Protein AF-A0A2J8VHF9-F1 (afdb_monomer)

Structure (mmCIF, N/CA/C/O backbone):
data_AF-A0A2J8VHF9-F1
#
_entry.id   AF-A0A2J8VHF9-F1
#
loop_
_atom_site.group_PDB
_atom_site.id
_atom_site.type_symbol
_atom_site.label_atom_id
_atom_site.label_alt_id
_atom_site.label_comp_id
_atom_site.label_asym_id
_atom_site.label_entity_id
_atom_site.label_seq_id
_atom_site.pdbx_PDB_ins_code
_atom_site.Cartn_x
_atom_site.Cartn_y
_atom_site.Cartn_z
_atom_site.occupancy
_atom_site.B_iso_or_equiv
_atom_site.auth_seq_id
_atom_site.auth_comp_id
_atom_site.auth_asym_id
_atom_site.auth_atom_id
_atom_site.pdbx_PDB_model_num
ATOM 1 N N . MET A 1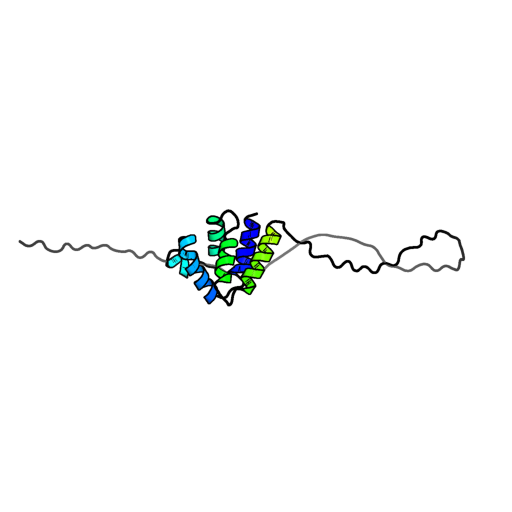 1 ? -6.923 10.411 11.959 1.00 62.66 1 MET A N 1
ATOM 2 C CA . MET A 1 1 ? -6.889 8.929 11.848 1.00 62.66 1 MET A CA 1
ATOM 3 C C . MET A 1 1 ? -5.820 8.461 10.867 1.00 62.66 1 MET A C 1
ATOM 5 O O . MET A 1 1 ? -5.215 7.430 11.124 1.00 62.66 1 MET A O 1
ATOM 9 N N . GLU A 1 2 ? -5.550 9.226 9.807 1.00 68.19 2 GLU A N 1
ATOM 10 C CA . GLU A 1 2 ? -4.570 8.929 8.746 1.00 68.19 2 GLU A CA 1
ATOM 11 C C . GLU A 1 2 ? -3.210 8.426 9.245 1.00 68.19 2 GLU A C 1
ATOM 13 O O . GLU A 1 2 ? -2.822 7.320 8.880 1.00 68.19 2 GLU A O 1
ATOM 18 N N . LYS A 1 3 ? -2.573 9.117 10.205 1.00 86.19 3 LYS A N 1
ATOM 19 C CA . LYS A 1 3 ? -1.298 8.660 10.798 1.00 86.19 3 LYS A CA 1
ATOM 20 C C . LYS A 1 3 ? -1.342 7.226 11.351 1.00 86.19 3 LYS A C 1
ATOM 22 O O . LYS A 1 3 ? -0.364 6.494 11.252 1.00 86.19 3 LYS A O 1
ATOM 27 N N . LYS A 1 4 ? -2.474 6.791 11.926 1.00 92.19 4 LYS A N 1
ATOM 28 C CA . LYS A 1 4 ? -2.626 5.409 12.422 1.00 92.19 4 LYS A CA 1
ATOM 29 C C . LYS A 1 4 ? -2.660 4.416 11.265 1.00 92.19 4 LYS A C 1
ATOM 31 O O . LYS A 1 4 ? -2.055 3.354 11.365 1.00 92.19 4 LYS A O 1
ATOM 36 N N . TYR A 1 5 ? -3.362 4.753 10.186 1.00 95.19 5 TYR A N 1
ATOM 37 C CA . TYR A 1 5 ? -3.452 3.884 9.020 1.00 95.19 5 TYR A CA 1
ATOM 38 C C . TYR A 1 5 ? -2.133 3.796 8.267 1.00 95.19 5 TYR A C 1
ATOM 40 O O . TYR A 1 5 ? -1.727 2.689 7.935 1.00 95.19 5 TYR A O 1
ATOM 48 N N . LYS A 1 6 ? -1.416 4.911 8.102 1.00 95.44 6 LYS A N 1
ATOM 49 C CA . LYS A 1 6 ? -0.062 4.900 7.544 1.00 95.44 6 LYS A CA 1
ATOM 50 C C . LYS A 1 6 ? 0.878 3.996 8.335 1.00 95.44 6 LYS A C 1
ATOM 52 O O . LYS A 1 6 ? 1.562 3.167 7.747 1.00 95.44 6 LYS A O 1
ATOM 57 N N . ASN A 1 7 ? 0.856 4.083 9.667 1.00 96.50 7 ASN A N 1
ATOM 58 C CA . ASN A 1 7 ? 1.665 3.196 10.506 1.00 96.50 7 ASN A CA 1
ATOM 59 C C . ASN A 1 7 ? 1.317 1.717 10.290 1.00 96.50 7 ASN A C 1
ATOM 61 O O . ASN A 1 7 ? 2.208 0.876 10.299 1.00 96.50 7 ASN A O 1
ATOM 65 N N . ILE A 1 8 ? 0.038 1.386 10.085 1.00 97.00 8 ILE A N 1
ATOM 66 C CA . ILE A 1 8 ? -0.385 0.014 9.773 1.00 97.00 8 ILE A CA 1
ATOM 67 C C . ILE A 1 8 ? 0.121 -0.403 8.385 1.00 97.00 8 ILE A C 1
ATOM 69 O O . ILE A 1 8 ? 0.679 -1.489 8.258 1.00 97.00 8 ILE A O 1
ATOM 73 N N . VAL A 1 9 ? -0.040 0.454 7.373 1.00 97.69 9 VAL A N 1
ATOM 74 C CA . VAL A 1 9 ? 0.434 0.220 5.999 1.00 97.69 9 VAL A CA 1
ATOM 75 C C . VAL A 1 9 ? 1.933 -0.054 5.982 1.00 97.69 9 VAL A C 1
ATOM 77 O O . VAL A 1 9 ? 2.350 -1.062 5.420 1.00 97.69 9 VAL A O 1
ATOM 80 N N . LEU A 1 10 ? 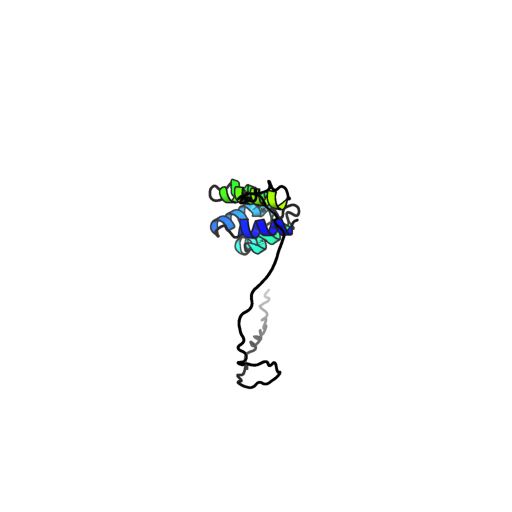2.731 0.782 6.646 1.00 98.00 10 LEU A N 1
ATOM 81 C CA . LEU A 1 10 ? 4.179 0.617 6.684 1.00 98.00 10 LEU A CA 1
ATOM 82 C C . LEU A 1 10 ? 4.582 -0.585 7.545 1.00 98.00 10 LEU A C 1
ATOM 84 O O . LEU A 1 10 ? 5.119 -1.555 7.025 1.00 98.00 10 LEU A O 1
ATOM 88 N N . LEU A 1 11 ? 4.280 -0.561 8.846 1.00 97.75 11 LEU A N 1
ATOM 89 C CA . LEU A 1 11 ? 4.859 -1.506 9.810 1.00 97.75 11 LEU A CA 1
ATOM 90 C C . LEU A 1 11 ? 4.272 -2.914 9.720 1.00 97.75 11 LEU A C 1
ATOM 92 O O . LEU A 1 11 ? 4.950 -3.883 10.039 1.00 97.75 11 LEU A O 1
ATOM 96 N N . LYS A 1 12 ? 2.994 -3.036 9.350 1.00 96.75 12 LYS A N 1
ATOM 97 C CA . LYS A 1 12 ? 2.294 -4.329 9.299 1.00 96.75 12 LYS A CA 1
ATOM 98 C C . LYS A 1 12 ? 2.002 -4.789 7.878 1.00 96.75 12 LYS A C 1
ATOM 100 O O . LYS A 1 12 ? 1.549 -5.913 7.712 1.00 96.75 12 LYS A O 1
ATOM 105 N N . GLY A 1 13 ? 2.210 -3.933 6.881 1.00 97.06 13 GLY A N 1
ATOM 106 C CA . GLY A 1 13 ? 1.976 -4.245 5.476 1.00 97.06 13 GLY A CA 1
ATOM 107 C C . GLY A 1 13 ? 3.282 -4.364 4.705 1.00 97.06 13 GLY A C 1
ATOM 108 O O . GLY A 1 13 ? 3.715 -5.466 4.388 1.00 97.06 13 GLY A O 1
ATOM 109 N N . LEU A 1 14 ? 3.902 -3.226 4.400 1.00 97.94 14 LEU A N 1
ATOM 110 C CA . LEU A 1 14 ? 5.061 -3.148 3.509 1.00 97.94 14 LEU A CA 1
ATOM 111 C C . LEU A 1 14 ? 6.353 -3.664 4.155 1.00 97.94 14 LEU A C 1
ATOM 113 O O . LEU A 1 14 ? 7.161 -4.291 3.478 1.00 97.94 14 LEU A O 1
ATOM 117 N N . GLU A 1 15 ? 6.558 -3.441 5.453 1.00 97.69 15 GLU A N 1
ATOM 118 C CA . GLU A 1 15 ? 7.786 -3.861 6.138 1.00 97.69 15 GLU A CA 1
ATOM 119 C C . GLU A 1 15 ? 7.918 -5.383 6.207 1.00 97.69 15 GLU A C 1
ATOM 121 O O . GLU A 1 15 ? 8.986 -5.922 5.931 1.00 97.69 15 GLU A O 1
ATOM 126 N N . VAL A 1 16 ? 6.808 -6.072 6.473 1.00 96.81 16 VAL A N 1
ATOM 127 C CA . VAL A 1 16 ? 6.758 -7.524 6.712 1.00 96.81 16 VAL A CA 1
ATOM 128 C C . VAL A 1 16 ? 6.984 -8.342 5.435 1.00 96.81 16 VAL A C 1
ATOM 130 O O . VAL A 1 16 ? 7.359 -9.511 5.505 1.00 96.81 16 VAL A O 1
ATOM 133 N N . ILE A 1 17 ? 6.768 -7.751 4.258 1.00 97.00 17 ILE A N 1
ATOM 134 C CA . ILE A 1 17 ? 6.941 -8.447 2.981 1.00 97.00 17 ILE A CA 1
ATOM 135 C C . ILE A 1 17 ? 8.383 -8.361 2.471 1.00 97.00 17 ILE A C 1
ATOM 137 O O . ILE A 1 17 ? 9.094 -7.376 2.680 1.00 97.00 17 ILE A O 1
ATOM 141 N N . ASN A 1 18 ? 8.807 -9.405 1.760 1.00 96.44 18 ASN A N 1
ATOM 142 C CA . ASN A 1 18 ? 10.111 -9.451 1.103 1.00 96.44 18 ASN A CA 1
ATOM 143 C C . ASN A 1 18 ? 10.168 -8.546 -0.144 1.00 96.44 18 ASN A C 1
ATOM 145 O O . ASN A 1 18 ? 9.149 -8.044 -0.627 1.00 96.44 18 ASN A O 1
ATOM 149 N N . ASP A 1 19 ? 11.365 -8.386 -0.703 1.00 96.62 19 ASP A N 1
ATOM 150 C CA . ASP A 1 19 ? 11.605 -7.489 -1.839 1.00 96.62 19 ASP A CA 1
ATOM 151 C C . ASP A 1 19 ? 10.887 -7.922 -3.122 1.00 96.62 19 ASP A C 1
ATOM 153 O O . ASP A 1 19 ? 10.482 -7.081 -3.929 1.00 96.62 19 ASP A O 1
ATOM 157 N N . TYR A 1 20 ? 10.696 -9.230 -3.318 1.00 96.62 20 TYR A N 1
ATOM 158 C CA . TYR A 1 20 ? 9.950 -9.762 -4.459 1.00 96.62 20 TYR A CA 1
ATOM 159 C C . TYR A 1 20 ? 8.482 -9.325 -4.408 1.00 96.62 20 TYR A C 1
ATOM 161 O O . TYR A 1 20 ? 7.979 -8.703 -5.347 1.00 96.62 20 TYR A O 1
ATOM 169 N N . HIS A 1 21 ? 7.814 -9.585 -3.284 1.00 97.44 21 HIS A N 1
ATOM 170 C CA . HIS A 1 21 ? 6.437 -9.168 -3.058 1.00 97.44 21 HIS A CA 1
ATOM 171 C C . HIS A 1 21 ? 6.313 -7.646 -3.070 1.00 97.44 21 HIS A C 1
ATOM 173 O O . HIS A 1 21 ? 5.376 -7.120 -3.664 1.00 97.44 21 HIS A O 1
ATOM 179 N N . PHE A 1 22 ? 7.272 -6.921 -2.491 1.00 97.62 22 PHE A N 1
ATOM 180 C CA . PHE A 1 22 ? 7.252 -5.463 -2.504 1.00 97.62 22 PHE A CA 1
ATOM 181 C C . PHE A 1 22 ? 7.340 -4.900 -3.927 1.00 97.62 22 PHE A C 1
ATOM 183 O O . PHE A 1 22 ? 6.560 -4.021 -4.289 1.00 97.62 22 PHE A O 1
ATOM 190 N N . ARG A 1 23 ? 8.214 -5.449 -4.780 1.00 96.81 23 ARG A N 1
ATOM 191 C CA . ARG A 1 23 ? 8.279 -5.076 -6.201 1.00 96.81 23 ARG A CA 1
ATOM 192 C C . ARG A 1 23 ? 6.969 -5.368 -6.932 1.00 96.81 23 ARG A C 1
ATOM 194 O O . ARG A 1 23 ? 6.519 -4.540 -7.724 1.00 96.81 23 ARG A O 1
ATOM 201 N N . MET A 1 24 ? 6.336 -6.505 -6.648 1.00 96.31 24 MET A N 1
ATOM 202 C CA . MET A 1 24 ? 5.033 -6.848 -7.221 1.00 96.31 24 MET A CA 1
ATOM 203 C C . MET A 1 24 ? 3.946 -5.856 -6.784 1.00 96.31 24 MET A C 1
ATOM 205 O O . MET A 1 24 ? 3.230 -5.326 -7.629 1.00 96.31 24 MET A O 1
ATOM 209 N N . VAL A 1 25 ? 3.889 -5.512 -5.496 1.00 96.88 25 VAL A N 1
ATOM 210 C CA . VAL A 1 25 ? 2.966 -4.505 -4.947 1.00 96.88 25 VAL A CA 1
ATOM 211 C C . VAL A 1 25 ? 3.205 -3.131 -5.573 1.00 96.88 25 VAL A C 1
ATOM 213 O O . VAL A 1 25 ? 2.245 -2.493 -5.999 1.00 96.88 25 VAL A O 1
ATOM 216 N N . LYS A 1 26 ? 4.467 -2.693 -5.714 1.00 96.25 26 LYS A N 1
ATOM 217 C CA . LYS A 1 26 ? 4.816 -1.453 -6.433 1.00 96.25 26 LYS A CA 1
ATOM 218 C C . LYS A 1 26 ? 4.285 -1.464 -7.867 1.00 96.25 26 LYS A C 1
ATOM 220 O O . LYS A 1 26 ? 3.783 -0.451 -8.344 1.00 96.25 26 LYS A O 1
ATOM 225 N N . SER A 1 27 ? 4.375 -2.602 -8.554 1.00 95.69 27 SER A N 1
ATOM 226 C CA . SER A 1 27 ? 3.837 -2.742 -9.908 1.00 95.69 27 SER A CA 1
ATOM 227 C C . SER A 1 27 ? 2.312 -2.644 -9.938 1.00 95.69 27 SER A C 1
ATOM 229 O O . SER A 1 27 ? 1.768 -1.902 -10.747 1.00 95.69 27 SER A O 1
ATOM 231 N N . LEU A 1 28 ? 1.618 -3.320 -9.021 1.00 96.62 28 LEU A N 1
ATOM 232 C CA . LEU A 1 28 ? 0.152 -3.302 -8.947 1.00 96.62 28 LEU A CA 1
ATOM 233 C C . LEU A 1 28 ? -0.407 -1.931 -8.537 1.00 96.62 28 LEU A C 1
ATOM 235 O O . LEU A 1 28 ? -1.498 -1.560 -8.959 1.00 96.62 28 LEU A O 1
ATOM 239 N N . LEU A 1 29 ? 0.353 -1.159 -7.760 1.00 96.19 29 LEU A N 1
ATOM 240 C CA . LEU A 1 29 ? 0.011 0.208 -7.366 1.00 96.19 29 LEU A CA 1
ATOM 241 C C . LEU A 1 29 ? 0.446 1.270 -8.385 1.00 96.19 29 LEU A C 1
ATOM 243 O O . LEU A 1 29 ? 0.181 2.452 -8.160 1.00 96.19 29 LEU A O 1
ATOM 247 N N . SER A 1 30 ? 1.108 0.903 -9.490 1.00 95.88 30 SER A N 1
ATOM 248 C CA . SER A 1 30 ? 1.743 1.883 -10.381 1.00 95.88 30 SER A CA 1
ATOM 249 C C . SER A 1 30 ? 0.756 2.902 -10.935 1.00 95.88 30 SER A C 1
ATOM 251 O O . SER A 1 30 ? 1.076 4.083 -11.013 1.00 95.88 30 SER A O 1
ATOM 253 N N . ASN A 1 31 ? -0.452 2.461 -11.280 1.00 94.62 31 ASN A N 1
ATOM 254 C CA . ASN A 1 31 ? -1.474 3.333 -11.846 1.00 94.62 31 ASN A CA 1
ATOM 255 C C . ASN A 1 31 ? -2.125 4.204 -10.770 1.00 94.62 31 ASN A C 1
ATOM 257 O O . ASN A 1 31 ? -2.308 5.401 -10.982 1.00 94.62 31 ASN A O 1
ATOM 261 N N . ASP A 1 32 ? -2.422 3.629 -9.602 1.00 94.69 32 ASP A N 1
ATOM 262 C CA . ASP A 1 32 ? -3.065 4.369 -8.517 1.00 94.69 32 ASP A CA 1
ATOM 263 C C . ASP A 1 32 ? -2.141 5.450 -7.931 1.00 94.69 32 ASP A C 1
ATOM 265 O O . ASP A 1 32 ? -2.580 6.555 -7.612 1.00 94.69 32 ASP A O 1
ATOM 269 N N . LEU A 1 33 ? -0.846 5.141 -7.817 1.00 95.69 33 LEU A N 1
ATOM 270 C CA . LEU A 1 33 ? 0.170 6.050 -7.286 1.00 95.69 33 LEU A CA 1
ATOM 271 C C . LEU A 1 33 ? 0.875 6.876 -8.371 1.00 95.69 33 LEU A C 1
ATOM 273 O O . LEU A 1 33 ? 1.683 7.742 -8.041 1.00 95.69 33 LEU A O 1
ATOM 277 N N . LYS A 1 34 ? 0.556 6.643 -9.653 1.00 95.06 34 LYS A N 1
ATOM 278 C CA . LYS A 1 34 ? 1.207 7.262 -10.822 1.00 95.06 34 LYS A CA 1
ATOM 279 C C . LYS A 1 34 ? 2.736 7.104 -10.795 1.00 95.06 34 LYS A C 1
ATOM 281 O O . LYS A 1 34 ? 3.477 8.060 -11.015 1.00 95.06 34 LYS A O 1
ATOM 286 N N . LEU A 1 35 ? 3.208 5.891 -10.499 1.00 94.88 35 LEU A N 1
ATOM 287 C CA . LEU A 1 35 ? 4.635 5.584 -10.425 1.00 94.88 35 LEU A CA 1
ATOM 288 C C . LEU A 1 35 ? 5.253 5.522 -11.822 1.00 94.88 35 LEU A C 1
ATOM 290 O O . LEU A 1 35 ? 4.863 4.707 -12.660 1.00 94.88 35 LEU A O 1
ATOM 294 N N . ASN A 1 36 ? 6.294 6.324 -12.031 1.00 93.81 36 ASN A N 1
ATOM 295 C CA . ASN A 1 36 ? 7.168 6.201 -13.194 1.00 93.81 36 ASN A CA 1
ATOM 296 C C . ASN A 1 36 ? 8.094 4.978 -13.063 1.00 93.81 36 ASN A C 1
ATOM 298 O O . ASN A 1 36 ? 8.249 4.417 -11.977 1.00 93.81 36 ASN A O 1
ATOM 302 N N . LEU A 1 37 ? 8.751 4.580 -14.159 1.00 93.00 37 LEU A N 1
ATOM 303 C CA . LEU A 1 37 ? 9.687 3.444 -14.162 1.00 93.00 37 LEU A CA 1
ATOM 304 C C . LEU A 1 37 ? 10.790 3.612 -13.100 1.00 93.00 37 LEU A C 1
ATOM 306 O O . LEU A 1 37 ? 10.961 2.737 -12.259 1.00 93.00 37 LEU A O 1
ATOM 310 N N . LYS A 1 38 ? 11.421 4.794 -13.061 1.00 93.06 38 LYS A N 1
ATOM 311 C CA . LYS A 1 38 ? 12.447 5.148 -12.066 1.00 93.06 38 LYS A CA 1
ATOM 312 C C . LYS A 1 38 ? 11.936 5.039 -10.628 1.00 93.06 38 LYS A C 1
ATOM 314 O O . LYS A 1 38 ? 12.567 4.416 -9.787 1.00 93.06 38 LYS A O 1
ATOM 319 N N . MET A 1 39 ? 10.738 5.565 -10.361 1.00 92.62 39 MET A N 1
ATOM 320 C CA . MET A 1 39 ? 10.128 5.507 -9.025 1.00 92.62 39 MET A CA 1
ATOM 321 C C . MET A 1 39 ? 9.835 4.068 -8.595 1.00 92.62 39 MET A C 1
ATOM 323 O O . MET A 1 39 ? 9.996 3.729 -7.429 1.00 92.62 39 MET A O 1
ATOM 327 N N . ARG A 1 40 ? 9.427 3.193 -9.522 1.00 92.19 40 ARG A N 1
ATOM 328 C CA . ARG A 1 40 ? 9.211 1.776 -9.203 1.00 92.19 40 ARG A CA 1
ATOM 329 C C . ARG A 1 40 ? 10.491 1.059 -8.793 1.00 92.19 40 ARG A C 1
ATOM 331 O O . ARG A 1 40 ? 10.400 0.135 -7.989 1.00 92.19 40 ARG A O 1
ATOM 338 N N . GLU A 1 41 ? 11.643 1.454 -9.311 1.00 92.06 41 GLU A N 1
ATOM 339 C CA . GLU A 1 41 ? 12.931 0.859 -8.947 1.00 92.06 41 GLU A CA 1
ATOM 340 C C . GLU A 1 41 ? 13.473 1.469 -7.654 1.00 92.06 41 GLU A C 1
ATOM 342 O O . GLU A 1 41 ? 13.736 0.734 -6.705 1.00 92.06 41 GLU A O 1
ATOM 347 N N . GLU A 1 42 ? 13.528 2.798 -7.582 1.00 94.94 42 GLU A N 1
ATOM 348 C CA . GLU A 1 42 ? 14.209 3.537 -6.516 1.00 94.94 42 GLU A CA 1
ATOM 349 C C . GLU A 1 42 ? 13.401 3.639 -5.221 1.00 94.94 42 GLU A C 1
ATOM 351 O O . GLU A 1 42 ? 13.996 3.675 -4.147 1.00 94.94 42 GLU A O 1
ATOM 356 N N . TYR A 1 43 ? 12.062 3.690 -5.288 1.00 97.75 43 TYR A N 1
ATOM 357 C CA . TYR A 1 43 ? 11.282 3.969 -4.083 1.00 97.75 43 TYR A CA 1
ATOM 358 C C . TYR A 1 43 ? 11.310 2.803 -3.101 1.00 97.75 43 TYR A C 1
ATOM 360 O O . TYR A 1 43 ? 10.973 1.658 -3.446 1.00 97.75 43 TYR A O 1
ATOM 368 N N . ASP A 1 44 ? 11.651 3.132 -1.860 1.00 97.12 44 ASP A N 1
ATOM 369 C CA . ASP A 1 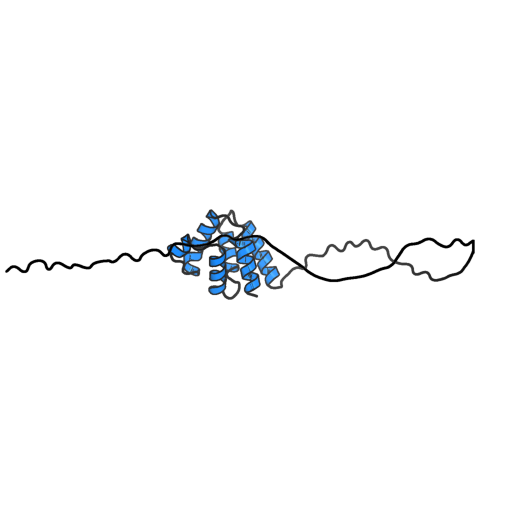44 ? 11.621 2.216 -0.731 1.00 97.12 44 ASP A CA 1
ATOM 370 C C . ASP A 1 44 ? 10.213 2.098 -0.114 1.00 97.12 44 ASP A C 1
ATOM 372 O O . ASP A 1 44 ? 9.233 2.722 -0.541 1.00 97.12 44 ASP A O 1
ATOM 376 N N . LYS A 1 45 ? 10.090 1.238 0.900 1.00 98.00 45 LYS A N 1
ATOM 377 C CA . LYS A 1 45 ? 8.823 0.968 1.593 1.00 98.00 45 LYS A CA 1
ATOM 378 C C . LYS A 1 45 ? 8.258 2.212 2.288 1.00 98.00 45 LYS A C 1
ATOM 380 O O . LYS A 1 45 ? 7.037 2.363 2.347 1.00 98.00 45 LYS A O 1
ATOM 385 N N . ILE A 1 46 ? 9.123 3.096 2.790 1.00 97.69 46 ILE A N 1
ATOM 386 C CA . ILE A 1 46 ? 8.738 4.317 3.506 1.00 97.69 46 ILE A CA 1
ATOM 387 C C . ILE A 1 46 ? 8.165 5.322 2.508 1.00 97.69 46 ILE A C 1
ATOM 389 O O . ILE A 1 46 ? 7.049 5.800 2.697 1.00 97.69 46 ILE A O 1
ATOM 393 N N . GLN A 1 47 ? 8.862 5.554 1.397 1.00 97.69 47 GLN A N 1
ATOM 394 C CA . GLN A 1 47 ? 8.432 6.462 0.335 1.00 97.69 47 GLN A CA 1
ATOM 395 C C . GLN A 1 47 ? 7.113 6.016 -0.301 1.00 97.69 47 GLN A C 1
ATOM 397 O O . GLN A 1 47 ? 6.239 6.840 -0.566 1.00 97.69 47 GLN A O 1
ATOM 402 N N . ILE A 1 48 ? 6.922 4.708 -0.505 1.00 98.00 48 ILE A N 1
ATOM 403 C CA . ILE A 1 48 ? 5.636 4.184 -0.982 1.00 98.00 48 ILE A CA 1
ATOM 404 C C . ILE A 1 48 ? 4.529 4.405 0.056 1.00 98.00 48 ILE A C 1
ATOM 406 O O . ILE A 1 48 ? 3.433 4.812 -0.325 1.00 98.00 48 ILE A O 1
ATOM 410 N N . ALA A 1 49 ? 4.784 4.197 1.352 1.00 97.62 49 ALA A N 1
ATOM 411 C CA . ALA A 1 49 ? 3.790 4.462 2.396 1.00 97.62 49 ALA A CA 1
ATOM 412 C C . ALA A 1 49 ? 3.413 5.952 2.485 1.00 97.62 49 ALA A C 1
ATOM 414 O O . ALA A 1 49 ? 2.232 6.276 2.629 1.00 97.62 49 ALA A O 1
ATOM 415 N N . ASP A 1 50 ? 4.395 6.849 2.368 1.00 96.75 50 ASP A N 1
ATOM 416 C CA . ASP A 1 50 ? 4.182 8.298 2.316 1.00 96.75 50 ASP A CA 1
ATOM 417 C C . ASP A 1 50 ? 3.305 8.679 1.119 1.00 96.75 50 ASP A C 1
ATOM 419 O O . ASP A 1 50 ? 2.316 9.400 1.262 1.00 96.75 50 ASP A O 1
ATOM 423 N N . LEU A 1 51 ? 3.606 8.122 -0.056 1.00 96.75 51 LEU A N 1
ATOM 424 C CA . LEU A 1 51 ? 2.838 8.384 -1.268 1.00 96.75 51 LEU A CA 1
ATOM 425 C C . LEU A 1 51 ? 1.413 7.815 -1.185 1.00 96.75 51 LEU A C 1
ATOM 427 O O . LEU A 1 51 ? 0.464 8.442 -1.658 1.00 96.75 51 LEU A O 1
ATOM 431 N N . MET A 1 52 ? 1.231 6.651 -0.558 1.00 96.69 52 MET A N 1
ATOM 432 C CA . MET A 1 52 ? -0.098 6.091 -0.303 1.00 96.69 52 MET A CA 1
ATOM 433 C C . MET A 1 52 ? -0.920 6.973 0.646 1.00 96.69 52 MET A C 1
ATOM 435 O O . MET A 1 52 ? -2.109 7.170 0.399 1.00 96.69 52 MET A O 1
ATOM 439 N N . GLU A 1 53 ? -0.314 7.546 1.691 1.00 95.94 53 GLU A N 1
ATOM 440 C CA . GLU A 1 53 ? -0.982 8.525 2.563 1.00 95.94 53 GLU A CA 1
ATOM 441 C C . GLU A 1 53 ? -1.425 9.766 1.775 1.00 95.94 53 GLU A C 1
ATOM 443 O O . GLU A 1 53 ? -2.560 10.220 1.927 1.00 95.94 53 GLU A O 1
ATOM 448 N N . GLU A 1 54 ? -0.573 10.267 0.876 1.00 95.00 54 GLU A N 1
ATOM 449 C CA . GLU A 1 54 ? -0.872 11.443 0.057 1.00 95.00 54 GLU A CA 1
ATOM 450 C C . GLU A 1 54 ? -2.031 11.198 -0.927 1.00 95.00 54 GLU A C 1
ATOM 452 O O . GLU A 1 54 ? -2.938 12.033 -1.049 1.00 95.00 54 GLU A O 1
ATOM 457 N N . LYS A 1 55 ? -2.017 10.058 -1.636 1.00 95.50 55 LYS A N 1
ATOM 458 C CA . LYS A 1 55 ? -3.020 9.736 -2.668 1.00 95.50 55 LYS A CA 1
ATOM 459 C C . LYS A 1 55 ? -4.336 9.229 -2.089 1.00 95.50 55 LYS A C 1
ATOM 461 O O . LYS A 1 55 ? -5.392 9.497 -2.660 1.00 95.50 55 LYS A O 1
ATOM 466 N N . PHE A 1 56 ? -4.305 8.546 -0.948 1.00 94.94 56 PHE A N 1
ATOM 467 C CA . PHE A 1 56 ? -5.479 7.920 -0.346 1.00 94.94 56 PHE A CA 1
ATOM 468 C C . PHE A 1 56 ? -5.796 8.516 1.030 1.00 94.94 56 PHE A C 1
ATOM 470 O O . PHE A 1 56 ? -5.689 7.851 2.063 1.00 94.94 56 PHE A O 1
ATOM 477 N N . ARG A 1 57 ? -6.273 9.764 1.043 1.00 89.88 57 ARG A N 1
ATOM 478 C CA . ARG A 1 57 ? -6.508 10.560 2.266 1.00 89.88 57 ARG A CA 1
ATOM 479 C C . ARG A 1 57 ? -7.466 9.943 3.302 1.00 89.88 57 ARG A C 1
ATOM 481 O O . ARG A 1 57 ? -7.482 10.377 4.443 1.00 89.88 57 ARG A O 1
ATOM 488 N N . GLY A 1 58 ? -8.277 8.943 2.945 1.00 90.69 58 GLY A N 1
ATOM 489 C CA . GLY A 1 58 ? -9.245 8.335 3.871 1.00 90.69 58 GLY A CA 1
ATOM 490 C C . GLY A 1 58 ? -8.646 7.291 4.822 1.00 90.69 58 GLY A C 1
ATOM 491 O O . GLY A 1 58 ? -8.907 7.304 6.027 1.00 90.69 58 GLY A O 1
ATOM 492 N N . ASP A 1 59 ? -7.864 6.355 4.287 1.00 94.69 59 ASP A N 1
ATOM 493 C CA . ASP A 1 59 ? -7.295 5.237 5.047 1.00 94.69 59 ASP A CA 1
ATOM 494 C C . ASP A 1 59 ? -5.820 4.972 4.729 1.00 94.69 59 ASP A C 1
ATOM 496 O O . ASP A 1 59 ? -5.336 3.862 4.941 1.00 94.69 59 ASP A O 1
ATOM 500 N N . ALA A 1 60 ? -5.117 5.985 4.214 1.00 95.38 60 ALA A N 1
ATOM 501 C CA . ALA A 1 60 ? -3.726 5.908 3.770 1.00 95.38 60 ALA A CA 1
ATOM 502 C C . ALA A 1 60 ? -3.457 4.745 2.795 1.00 95.38 60 ALA A C 1
ATOM 504 O O . ALA A 1 60 ? -2.362 4.192 2.755 1.00 95.38 60 ALA A O 1
ATOM 505 N N . GLY A 1 61 ? -4.478 4.320 2.045 1.00 95.75 61 GLY A N 1
ATOM 506 C CA . GLY A 1 61 ? -4.384 3.240 1.067 1.00 95.75 61 GLY A CA 1
ATOM 507 C C . GLY A 1 61 ? -4.435 1.844 1.686 1.00 95.75 61 GLY A C 1
ATOM 508 O O . GLY A 1 61 ? -4.268 0.856 0.971 1.00 95.75 61 GLY A O 1
ATOM 509 N N . LEU A 1 62 ? -4.717 1.723 2.989 1.00 97.06 62 LEU A N 1
ATOM 510 C CA . LEU A 1 62 ? -4.815 0.438 3.684 1.00 97.06 62 LEU A CA 1
ATOM 511 C C . LEU A 1 62 ? -5.849 -0.491 3.038 1.00 97.06 62 LEU A C 1
ATOM 513 O O . LEU A 1 62 ? -5.618 -1.691 2.923 1.00 97.06 62 LEU A O 1
ATOM 517 N N . GLY A 1 63 ? -6.990 0.042 2.595 1.00 96.81 63 GLY A N 1
ATOM 518 C CA . GLY A 1 63 ? -8.004 -0.734 1.883 1.00 96.81 63 GLY A CA 1
ATOM 519 C C . GLY A 1 63 ? -7.486 -1.319 0.571 1.00 96.81 63 GLY A C 1
ATOM 520 O O . GLY A 1 63 ? -7.726 -2.494 0.299 1.00 96.81 63 GLY A O 1
ATOM 521 N N . LYS A 1 64 ? -6.732 -0.525 -0.195 1.00 97.06 64 LYS A N 1
ATOM 522 C CA . LYS A 1 64 ? -6.126 -0.957 -1.457 1.00 97.06 64 LYS A CA 1
ATOM 523 C C . LYS A 1 64 ? -5.047 -2.014 -1.219 1.00 97.06 64 LYS A C 1
ATOM 525 O O . LYS A 1 64 ? -5.027 -3.026 -1.912 1.00 97.06 64 LYS A O 1
ATOM 530 N N . LEU A 1 65 ? -4.212 -1.826 -0.197 1.00 97.62 65 LEU A N 1
ATOM 531 C CA . LEU A 1 65 ? -3.186 -2.801 0.176 1.00 97.62 65 LEU A CA 1
ATOM 532 C C . LEU A 1 65 ? -3.799 -4.149 0.581 1.00 97.62 65 LEU A C 1
ATOM 534 O O . LEU A 1 65 ? -3.340 -5.192 0.130 1.00 97.62 65 LEU A O 1
ATOM 538 N N . ILE A 1 66 ? -4.878 -4.126 1.375 1.00 98.19 66 ILE A N 1
ATOM 539 C CA . ILE A 1 66 ? -5.632 -5.335 1.741 1.00 98.19 66 ILE A CA 1
ATOM 540 C C . ILE A 1 66 ? -6.166 -6.046 0.496 1.00 98.19 66 ILE A C 1
ATOM 542 O O . ILE A 1 66 ? -6.143 -7.270 0.458 1.00 98.19 66 ILE A O 1
ATOM 546 N N . GLN A 1 67 ? -6.678 -5.311 -0.494 1.00 97.75 67 GLN A N 1
ATOM 547 C CA . GLN A 1 67 ? -7.176 -5.911 -1.732 1.00 97.75 67 GLN A CA 1
ATOM 548 C C . GLN A 1 67 ? -6.050 -6.626 -2.485 1.00 97.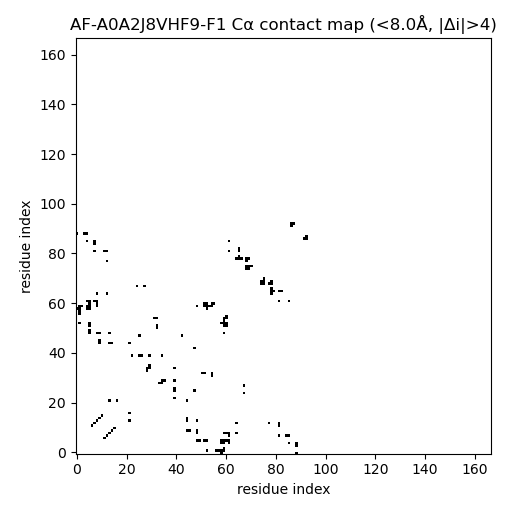75 67 GLN A C 1
ATOM 550 O O . GLN A 1 67 ? -6.181 -7.809 -2.763 1.00 97.75 67 GLN A O 1
ATOM 555 N N . ILE A 1 68 ? -4.921 -5.948 -2.701 1.00 97.50 68 ILE A N 1
ATOM 556 C CA . ILE A 1 68 ? -3.760 -6.523 -3.393 1.00 97.50 68 ILE A CA 1
ATOM 557 C C . ILE A 1 68 ? -3.249 -7.784 -2.684 1.00 97.50 68 ILE A C 1
ATOM 559 O O . ILE A 1 68 ? -2.936 -8.771 -3.338 1.00 97.50 68 ILE A O 1
ATOM 563 N N . PHE A 1 69 ? -3.174 -7.777 -1.350 1.00 97.88 69 PHE A N 1
ATOM 564 C CA . PHE A 1 69 ? -2.670 -8.930 -0.598 1.00 97.88 69 PHE A CA 1
ATOM 565 C C . PHE A 1 69 ? -3.603 -10.144 -0.647 1.00 97.88 69 PHE A C 1
ATOM 567 O O . PHE A 1 69 ? -3.116 -11.258 -0.523 1.00 97.88 69 PHE A O 1
ATOM 574 N N . LYS A 1 70 ? -4.914 -9.960 -0.847 1.00 97.00 70 LYS A N 1
ATOM 575 C CA . LYS A 1 70 ? -5.838 -11.091 -1.049 1.00 97.00 70 LYS A CA 1
ATOM 576 C C . LYS A 1 70 ? -5.618 -11.792 -2.381 1.00 97.00 70 LYS A C 1
ATOM 578 O O . LYS A 1 70 ? -5.799 -12.997 -2.464 1.00 97.00 70 LYS A O 1
ATOM 583 N N . ASP A 1 71 ? -5.251 -11.031 -3.406 1.00 95.31 71 ASP A N 1
ATOM 584 C CA . ASP A 1 71 ? -5.052 -11.561 -4.755 1.00 95.31 71 ASP A CA 1
ATOM 585 C C . ASP A 1 71 ? -3.697 -12.289 -4.887 1.00 95.31 71 ASP A C 1
ATOM 587 O O . ASP A 1 71 ? -3.420 -12.927 -5.901 1.00 95.31 71 ASP A O 1
ATOM 591 N N . ILE A 1 72 ? -2.844 -12.211 -3.856 1.00 94.31 72 ILE A N 1
ATOM 592 C CA . ILE A 1 72 ? -1.539 -12.868 -3.784 1.00 94.31 72 ILE A CA 1
ATOM 593 C C . ILE A 1 72 ? -1.617 -13.988 -2.731 1.00 94.31 72 ILE A C 1
ATOM 595 O O . ILE A 1 72 ? -1.616 -13.683 -1.538 1.00 94.31 72 ILE A O 1
ATOM 599 N N . PRO A 1 73 ? -1.605 -15.277 -3.124 1.00 94.25 73 PRO A N 1
ATOM 600 C CA . PRO A 1 73 ? -1.823 -16.393 -2.195 1.00 94.25 73 PRO A CA 1
ATOM 601 C C . PRO A 1 73 ? -0.872 -16.414 -0.990 1.00 94.25 73 PRO A C 1
ATOM 603 O O . PRO A 1 73 ? -1.262 -16.745 0.122 1.00 94.25 73 PRO A O 1
ATOM 606 N N . THR A 1 74 ? 0.383 -16.005 -1.181 1.00 95.75 74 THR A N 1
ATOM 607 C CA . THR A 1 74 ? 1.400 -15.966 -0.116 1.00 95.75 74 THR A CA 1
ATOM 608 C C . THR A 1 74 ? 1.192 -14.840 0.901 1.00 95.75 74 THR A C 1
ATOM 610 O O . THR A 1 74 ? 1.866 -14.824 1.930 1.00 95.75 74 THR A O 1
ATOM 613 N N . LEU A 1 75 ? 0.301 -13.883 0.622 1.00 96.62 75 LEU A N 1
ATOM 614 C CA . LEU A 1 75 ? 0.034 -12.707 1.454 1.00 96.62 75 LEU A CA 1
ATOM 615 C C . LEU A 1 75 ? -1.396 -12.679 2.011 1.00 96.62 75 LEU A C 1
ATOM 617 O O . LEU A 1 75 ? -1.761 -11.715 2.690 1.00 96.62 75 LEU A O 1
ATOM 621 N N . GLU A 1 76 ? -2.195 -13.720 1.780 1.00 96.38 76 GLU A N 1
ATOM 622 C CA . GLU A 1 76 ? -3.596 -13.771 2.205 1.00 96.38 76 GLU A CA 1
ATOM 623 C C . GLU A 1 76 ? -3.742 -13.613 3.733 1.00 96.38 76 GLU A C 1
ATOM 625 O O . GLU A 1 76 ? -4.518 -12.779 4.214 1.00 96.38 76 GLU A O 1
ATOM 630 N N . ASP A 1 77 ? -2.901 -14.302 4.509 1.00 96.56 77 ASP A N 1
ATOM 631 C CA . ASP A 1 77 ? -2.850 -14.175 5.974 1.00 96.56 77 ASP A CA 1
ATOM 632 C C . ASP A 1 77 ? -2.526 -12.744 6.435 1.00 96.56 77 ASP A C 1
ATOM 634 O O . ASP A 1 77 ? -3.041 -12.239 7.447 1.00 96.56 77 ASP A O 1
ATOM 638 N N . LEU A 1 78 ? -1.675 -12.053 5.672 1.00 97.00 78 LEU A N 1
ATOM 639 C CA . LEU A 1 78 ? -1.318 -10.668 5.939 1.00 97.00 78 LEU A CA 1
ATOM 640 C C . LEU A 1 78 ? -2.500 -9.742 5.637 1.00 97.00 78 LEU A C 1
ATOM 642 O O . LEU A 1 78 ? -2.772 -8.826 6.417 1.00 97.00 78 LEU A O 1
ATOM 646 N N . ALA A 1 79 ? -3.266 -10.017 4.578 1.00 97.62 79 ALA A N 1
ATOM 647 C CA . ALA A 1 79 ? -4.498 -9.296 4.275 1.00 97.62 79 ALA A CA 1
ATOM 648 C C . ALA A 1 79 ? -5.512 -9.400 5.427 1.00 97.62 79 ALA A C 1
ATOM 650 O O . ALA A 1 79 ? -6.087 -8.388 5.843 1.00 97.62 79 ALA A O 1
ATOM 651 N N . GLU A 1 80 ? -5.703 -10.595 5.993 1.00 97.62 80 GLU A N 1
ATOM 652 C CA . GLU A 1 80 ? -6.577 -10.802 7.154 1.00 97.62 80 GLU A CA 1
ATOM 653 C C . GLU A 1 80 ? -6.076 -10.069 8.404 1.00 97.62 80 GLU A C 1
ATOM 655 O O . GLU A 1 80 ? -6.855 -9.461 9.151 1.00 97.62 80 GLU A O 1
ATOM 660 N N . THR A 1 81 ? -4.762 -10.061 8.621 1.00 97.12 81 THR A N 1
ATOM 661 C CA . THR A 1 81 ? -4.138 -9.304 9.712 1.00 97.12 81 THR A CA 1
ATOM 662 C C . THR A 1 81 ? -4.393 -7.803 9.560 1.00 97.12 81 THR A C 1
ATOM 664 O O . THR A 1 81 ? -4.849 -7.150 10.504 1.00 97.12 81 THR A O 1
ATOM 667 N N . LEU A 1 82 ? -4.192 -7.253 8.362 1.00 97.19 82 LEU A N 1
ATOM 668 C CA . LEU A 1 82 ? -4.428 -5.841 8.063 1.00 97.19 82 LEU A CA 1
ATOM 669 C C . LEU A 1 82 ? -5.906 -5.447 8.199 1.00 97.19 82 LEU A C 1
ATOM 671 O O . LEU A 1 82 ? -6.201 -4.374 8.732 1.00 97.19 82 LEU A O 1
ATOM 675 N N . LYS A 1 83 ? 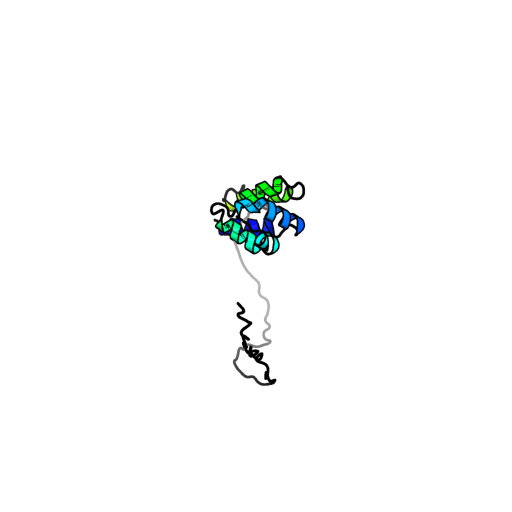-6.855 -6.312 7.811 1.00 97.06 83 LYS A N 1
ATOM 676 C CA . LYS A 1 83 ? -8.293 -6.080 8.059 1.00 97.06 83 LYS A CA 1
ATOM 677 C C . LYS A 1 83 ? -8.597 -5.932 9.547 1.00 97.06 83 LYS A C 1
ATOM 679 O O . LYS A 1 83 ? -9.290 -4.992 9.940 1.00 97.06 83 LYS A O 1
ATOM 684 N N . LYS A 1 84 ? -8.067 -6.829 10.387 1.00 96.19 84 LYS A N 1
ATOM 685 C CA . LYS A 1 84 ? -8.258 -6.772 11.848 1.00 96.19 84 LYS A CA 1
ATOM 686 C C . LYS A 1 84 ? -7.694 -5.474 12.424 1.00 96.19 84 LYS A C 1
ATOM 688 O O . LYS A 1 84 ? -8.331 -4.845 13.266 1.00 96.19 84 LYS A O 1
ATOM 693 N N . GLU A 1 85 ? -6.526 -5.042 11.957 1.00 95.19 85 GLU A N 1
ATOM 694 C CA . GLU A 1 85 ? -5.915 -3.775 12.373 1.00 95.19 85 GLU A CA 1
ATOM 695 C C . GLU A 1 85 ? -6.712 -2.553 11.906 1.00 95.19 85 GLU A C 1
ATOM 697 O O . GLU A 1 85 ? -6.898 -1.616 12.683 1.00 95.19 85 GLU A O 1
ATOM 702 N N . LYS A 1 86 ? -7.283 -2.589 10.696 1.00 93.06 86 LYS A N 1
ATOM 703 C CA . LYS A 1 86 ? -8.187 -1.545 10.197 1.00 93.06 86 LYS A CA 1
ATOM 704 C C . LYS A 1 86 ? -9.414 -1.375 11.098 1.00 93.06 86 LYS A C 1
ATOM 706 O O . LYS A 1 86 ? -9.793 -0.243 11.390 1.00 93.06 86 LYS A O 1
ATOM 711 N N . LEU A 1 87 ? -10.015 -2.468 11.576 1.00 93.06 87 LEU A N 1
ATOM 712 C CA . LEU A 1 87 ? -11.156 -2.418 12.504 1.00 93.06 87 LEU A CA 1
ATOM 713 C C . LEU A 1 87 ? -10.769 -1.814 13.862 1.00 93.06 87 LEU A C 1
ATOM 715 O O . LEU A 1 87 ? -11.453 -0.915 14.354 1.00 93.06 87 LEU A O 1
ATOM 719 N N . LYS A 1 88 ? -9.621 -2.224 14.420 1.00 90.88 88 LYS A N 1
ATOM 720 C CA . LYS A 1 88 ? -9.078 -1.642 15.661 1.00 90.88 88 LYS A CA 1
ATOM 721 C C . LYS A 1 88 ? -8.811 -0.144 15.517 1.00 90.88 88 LYS A C 1
ATOM 723 O O . LYS A 1 88 ? -9.138 0.628 16.414 1.00 90.88 88 LYS A O 1
ATOM 728 N N . ALA A 1 89 ? -8.246 0.278 14.387 1.00 88.62 89 ALA A N 1
ATOM 729 C CA . ALA A 1 89 ? -7.957 1.682 14.113 1.00 88.62 89 ALA A CA 1
ATOM 730 C C . ALA A 1 89 ? -9.228 2.536 13.986 1.00 88.62 89 ALA A C 1
ATOM 732 O O . ALA A 1 89 ? -9.218 3.691 14.410 1.00 88.62 89 ALA A O 1
ATOM 733 N N . LYS A 1 90 ? -10.332 1.961 13.488 1.00 85.50 90 LYS A N 1
ATOM 734 C CA . LYS A 1 90 ? -11.652 2.611 13.445 1.00 85.50 90 LYS A CA 1
ATOM 735 C C . LYS A 1 90 ? -12.336 2.739 14.813 1.00 85.50 90 LYS A C 1
ATOM 737 O O . LYS A 1 90 ? -13.397 3.344 14.885 1.00 85.50 90 LYS A O 1
ATOM 742 N N . GLY A 1 91 ? -11.774 2.178 15.886 1.00 77.12 91 GLY A N 1
ATOM 743 C CA . GLY A 1 91 ? -12.436 2.120 17.197 1.00 77.12 91 GLY A CA 1
ATOM 744 C C . GLY A 1 91 ? -13.551 1.069 17.278 1.00 77.12 91 GLY A C 1
ATOM 745 O O . GLY A 1 91 ? -14.176 0.916 18.321 1.00 77.12 91 GLY A O 1
ATOM 746 N N . LEU A 1 92 ? -13.754 0.295 16.209 1.00 62.03 92 LEU A N 1
ATOM 747 C CA . LEU A 1 92 ? -14.639 -0.867 16.152 1.00 62.03 92 LEU A CA 1
ATOM 748 C C . LEU A 1 92 ? -13.866 -2.096 16.644 1.00 62.03 92 LEU A C 1
ATOM 750 O O . LEU A 1 92 ? -13.542 -3.001 15.877 1.00 62.03 92 LEU A O 1
ATOM 754 N N . ALA A 1 93 ? -13.490 -2.114 17.919 1.00 58.59 93 ALA A N 1
ATOM 755 C CA . ALA A 1 93 ? -12.947 -3.322 18.526 1.00 58.59 93 ALA A CA 1
ATOM 756 C C . ALA A 1 93 ? -14.088 -4.137 19.160 1.00 58.59 93 ALA A C 1
ATOM 758 O O . ALA A 1 93 ? -14.785 -3.604 20.025 1.00 58.59 93 ALA A O 1
ATOM 759 N N . PRO A 1 94 ? -14.236 -5.443 18.862 1.00 51.56 94 PRO A N 1
ATOM 760 C CA . PRO A 1 94 ? -14.732 -6.363 19.869 1.00 51.56 94 PRO A CA 1
ATOM 761 C C . PRO A 1 94 ? -13.661 -6.391 20.956 1.00 51.56 94 PRO A C 1
ATOM 763 O O . PRO A 1 94 ? -12.520 -6.798 20.715 1.00 51.56 94 PRO A O 1
ATOM 766 N N . SER A 1 95 ? -14.013 -5.877 22.130 1.00 49.66 95 SER A N 1
ATOM 767 C CA . SER A 1 95 ? -13.189 -5.908 23.332 1.00 49.66 95 SER A CA 1
ATOM 768 C C . SER A 1 95 ? -12.550 -7.293 23.462 1.00 49.66 95 SER A C 1
ATOM 770 O O . SER A 1 95 ? -13.250 -8.289 23.658 1.00 49.66 95 SER A O 1
ATOM 772 N N . ARG A 1 96 ? -11.220 -7.394 23.328 1.00 54.44 96 ARG A N 1
ATOM 773 C CA . ARG A 1 96 ? -10.518 -8.587 23.806 1.00 54.44 96 ARG A CA 1
ATOM 774 C C . ARG A 1 96 ? -10.851 -8.654 25.288 1.00 54.44 96 ARG A C 1
ATOM 776 O O . ARG A 1 96 ? -10.394 -7.798 26.042 1.00 54.44 96 ARG A O 1
ATOM 783 N N . LYS A 1 97 ? -11.688 -9.627 25.673 1.00 51.66 97 LYS A N 1
ATOM 784 C CA . LYS A 1 97 ? -11.928 -9.994 27.067 1.00 51.66 97 LYS A CA 1
ATOM 785 C C . LYS A 1 97 ? -10.556 -10.034 27.727 1.00 51.66 97 LYS A C 1
ATOM 787 O O . LYS A 1 97 ? -9.749 -10.914 27.427 1.00 51.66 97 LYS A O 1
ATOM 792 N N . ARG A 1 98 ? -10.278 -9.053 28.589 1.00 51.41 98 ARG A N 1
ATOM 793 C CA . ARG A 1 98 ? -9.275 -9.238 29.628 1.00 51.41 98 ARG A CA 1
ATOM 794 C C . ARG A 1 98 ? -9.693 -10.539 30.294 1.00 51.41 98 ARG A C 1
ATOM 796 O O . ARG A 1 98 ? -10.832 -10.634 30.753 1.00 51.41 98 ARG A O 1
ATOM 803 N N . LYS A 1 99 ? -8.831 -11.553 30.272 1.00 51.72 99 LYS A N 1
ATOM 804 C CA . LYS A 1 99 ? -8.959 -12.628 31.245 1.00 51.72 99 LYS A CA 1
ATOM 805 C C . LYS A 1 99 ? -8.867 -11.914 32.593 1.00 51.72 99 LYS A C 1
ATOM 807 O O . LYS A 1 99 ? -7.793 -11.472 32.983 1.00 51.72 99 LYS A O 1
ATOM 812 N N . LYS A 1 100 ? -10.024 -11.653 33.208 1.00 43.62 100 LYS A N 1
ATOM 813 C CA . LYS A 1 100 ? -10.095 -11.512 34.651 1.00 43.62 100 LYS A CA 1
ATOM 814 C C . LYS A 1 100 ? -9.622 -12.866 35.145 1.00 43.62 100 LYS A C 1
ATOM 816 O O . LYS A 1 100 ? -10.303 -13.864 34.920 1.00 43.62 100 LYS A O 1
ATOM 821 N N . GLU A 1 101 ? -8.442 -12.890 35.732 1.00 48.88 101 GLU A N 1
ATOM 822 C CA . GLU A 1 101 ? -8.166 -13.860 36.773 1.00 48.88 101 GLU A CA 1
ATOM 823 C C . GLU A 1 101 ? -9.161 -13.527 37.889 1.00 48.88 101 GLU A C 1
ATOM 825 O O . GLU A 1 101 ? -9.004 -12.570 38.642 1.00 48.88 101 GLU A O 1
ATOM 830 N N . VAL A 1 102 ? -10.317 -14.186 37.820 1.00 43.16 102 VAL A N 1
ATOM 831 C CA . VAL A 1 102 ? -11.206 -14.358 38.956 1.00 43.16 102 VAL A CA 1
ATOM 832 C C . VAL A 1 102 ? -10.618 -15.552 39.681 1.00 43.16 102 VAL A C 1
ATOM 834 O O . VAL A 1 102 ? -10.913 -16.684 39.320 1.00 43.16 102 VAL A O 1
ATOM 837 N N . ASP A 1 103 ? -9.770 -15.288 40.663 1.00 41.97 103 ASP A N 1
ATOM 838 C CA . ASP A 1 103 ? -9.879 -16.052 41.893 1.00 41.97 103 ASP A CA 1
ATOM 839 C C . ASP A 1 103 ? -10.579 -15.125 42.883 1.00 41.97 103 ASP A C 1
ATOM 841 O O . ASP A 1 103 ? -10.047 -14.108 43.330 1.00 41.97 103 ASP A O 1
ATOM 845 N N . ALA A 1 104 ? -11.871 -15.380 43.053 1.00 46.19 104 ALA A N 1
ATOM 846 C CA . ALA A 1 104 ? -12.708 -14.704 44.015 1.00 46.19 104 ALA A CA 1
ATOM 847 C C . ALA A 1 104 ? -13.096 -15.732 45.070 1.00 46.19 104 ALA A C 1
ATOM 849 O O . ALA A 1 104 ? -13.942 -16.586 44.819 1.00 46.19 104 ALA A O 1
ATOM 850 N N . ALA A 1 105 ? -12.551 -15.572 46.269 1.00 44.62 105 ALA A N 1
ATOM 851 C CA . ALA A 1 105 ? -13.264 -15.879 47.495 1.00 44.62 105 ALA A CA 1
ATOM 852 C C . ALA A 1 105 ? -13.174 -14.650 48.412 1.00 44.62 105 ALA A C 1
ATOM 854 O O . ALA A 1 105 ? -12.127 -14.029 48.562 1.00 44.62 105 ALA A O 1
ATOM 855 N N . SER A 1 106 ? -14.340 -14.239 48.897 1.00 40.66 106 SER A N 1
ATOM 856 C CA . SER A 1 106 ? -14.666 -12.935 49.484 1.00 40.66 106 SER A CA 1
ATOM 857 C C . SER A 1 106 ? -14.418 -12.904 51.021 1.00 40.66 106 SER A C 1
ATOM 859 O O . SER A 1 106 ? -13.700 -13.773 51.504 1.00 40.66 106 SER A O 1
ATOM 861 N N . PRO A 1 107 ? -14.891 -11.916 51.820 1.00 51.69 107 PRO A N 1
ATOM 862 C CA . PRO A 1 107 ? -14.059 -11.160 52.758 1.00 51.69 107 PRO A CA 1
ATOM 863 C C . PRO A 1 107 ? -14.379 -11.454 54.240 1.00 51.69 107 PRO A C 1
ATOM 865 O O . PRO A 1 107 ? -15.419 -12.016 54.570 1.00 51.69 107 PRO A O 1
ATOM 868 N N . ALA A 1 108 ? -13.543 -10.973 55.162 1.00 37.50 108 ALA A N 1
ATOM 869 C CA . ALA A 1 108 ? -13.961 -10.756 56.549 1.00 37.50 108 ALA A CA 1
ATOM 870 C C . ALA A 1 108 ? -13.234 -9.535 57.145 1.00 37.50 108 ALA A C 1
ATOM 872 O O . ALA A 1 108 ? -12.004 -9.485 57.096 1.00 37.50 108 ALA A O 1
ATOM 873 N N . PRO A 1 109 ? -13.952 -8.545 57.708 1.00 51.16 109 PRO A N 1
ATOM 874 C CA . PRO A 1 109 ? -13.365 -7.547 58.585 1.00 51.16 109 PRO A CA 1
ATOM 875 C C . PRO A 1 109 ? -13.363 -8.093 60.020 1.00 51.16 109 PRO A C 1
ATOM 877 O O . PRO A 1 109 ? -14.346 -8.683 60.468 1.00 51.16 109 PRO A O 1
ATOM 880 N N . SER A 1 110 ? -12.288 -7.894 60.777 1.00 40.25 110 SER A N 1
ATOM 881 C CA . SER A 1 110 ? -12.346 -8.042 62.234 1.00 40.25 110 SER A CA 1
ATOM 882 C C . SER A 1 110 ? -11.398 -7.077 62.928 1.00 40.25 110 SER A C 1
ATOM 884 O O . SER A 1 110 ? -10.196 -7.025 62.688 1.00 40.25 110 SER A O 1
ATOM 886 N N . THR A 1 111 ? -12.043 -6.266 63.750 1.00 40.12 111 THR A N 1
ATOM 887 C CA . THR A 1 111 ? -11.571 -5.253 64.683 1.00 40.12 111 THR A CA 1
ATOM 888 C C . THR A 1 111 ? -11.081 -5.856 66.004 1.00 40.12 111 THR A C 1
ATOM 890 O O . THR A 1 111 ? -11.586 -6.896 66.415 1.00 40.12 111 THR A O 1
ATOM 893 N N . SER A 1 112 ? -10.253 -5.078 66.725 1.00 37.62 112 SER A N 1
ATOM 894 C CA . SER A 1 112 ? -9.941 -5.129 68.180 1.00 37.62 112 SER A CA 1
ATOM 895 C C . SER A 1 112 ? -9.084 -6.313 68.672 1.00 37.62 112 SER A C 1
ATOM 897 O O . SER A 1 112 ? -9.206 -7.405 68.147 1.00 37.62 112 SER A O 1
ATOM 899 N N . SER A 1 113 ? -8.208 -6.241 69.680 1.00 41.25 113 SER A N 1
ATOM 900 C CA . SER A 1 113 ? -7.588 -5.189 70.504 1.00 41.25 113 SER A CA 1
ATOM 901 C C . SER A 1 113 ? -6.557 -5.873 71.442 1.00 41.25 113 SER A C 1
ATOM 903 O O . SER A 1 113 ? -6.596 -7.086 71.624 1.00 41.25 113 SER A O 1
ATOM 905 N N . THR A 1 114 ? -5.756 -5.063 72.154 1.00 33.88 114 THR A N 1
ATOM 906 C CA . THR A 1 114 ? -5.273 -5.271 73.551 1.00 33.88 114 THR A CA 1
ATOM 907 C C . THR A 1 114 ? -4.058 -6.185 73.897 1.00 33.88 114 THR A C 1
ATOM 909 O O . THR A 1 114 ? -4.184 -7.389 74.047 1.00 33.88 114 THR A O 1
ATOM 912 N N . VAL A 1 115 ? -2.932 -5.490 74.179 1.00 39.56 115 VAL A N 1
ATOM 913 C CA . VAL A 1 115 ? -1.968 -5.495 75.332 1.00 39.56 115 VAL A CA 1
ATOM 914 C C . VAL A 1 115 ? -1.071 -6.675 75.795 1.00 39.56 115 VAL A C 1
ATOM 916 O O . VAL A 1 115 ? -1.561 -7.704 76.237 1.00 39.56 115 VAL A O 1
ATOM 919 N N . LYS A 1 116 ? 0.215 -6.270 75.985 1.00 34.69 116 LYS A N 1
ATOM 920 C CA . LYS A 1 116 ? 1.257 -6.596 77.015 1.00 34.69 116 LYS A CA 1
ATOM 921 C C . LYS A 1 116 ? 1.973 -7.955 76.888 1.00 34.69 116 LYS A C 1
ATOM 923 O O . LYS A 1 116 ? 1.341 -8.929 76.523 1.00 34.69 116 LYS A O 1
ATOM 928 N N . THR A 1 117 ? 3.291 -8.094 77.085 1.00 35.44 117 THR A N 1
ATOM 929 C CA . THR A 1 117 ? 4.263 -7.568 78.090 1.00 35.44 117 THR A CA 1
ATOM 930 C C . THR A 1 117 ? 5.680 -7.493 77.462 1.00 35.44 117 THR A C 1
ATOM 932 O O . THR A 1 117 ? 6.016 -8.319 76.624 1.00 35.44 117 THR A O 1
ATOM 935 N N . GLU A 1 118 ? 6.454 -6.408 77.596 1.00 33.97 118 GLU A N 1
ATOM 936 C CA . GLU A 1 118 ? 7.445 -6.070 78.649 1.00 33.97 118 GLU A CA 1
ATOM 937 C C . GLU A 1 118 ? 8.635 -7.050 78.779 1.00 33.97 118 GLU A C 1
ATOM 939 O O . GLU A 1 118 ? 8.448 -8.204 79.151 1.00 33.97 118 GLU A O 1
ATOM 944 N N . GLY A 1 119 ? 9.862 -6.574 78.505 1.00 29.89 119 GLY A N 1
ATOM 945 C CA . GLY A 1 119 ? 11.085 -7.338 78.774 1.00 29.89 119 GLY A CA 1
ATOM 946 C C . GLY A 1 119 ? 12.378 -6.830 78.121 1.00 29.89 119 GLY A C 1
ATOM 947 O O . GLY A 1 119 ? 12.824 -7.401 77.137 1.00 29.89 119 GLY A O 1
ATOM 948 N N . ALA A 1 120 ? 12.996 -5.839 78.768 1.00 35.00 120 ALA A N 1
ATOM 949 C CA . ALA A 1 120 ? 14.443 -5.585 78.857 1.00 35.00 120 ALA A CA 1
ATOM 950 C C . ALA A 1 120 ? 15.224 -4.902 77.707 1.00 35.00 120 ALA A C 1
ATOM 952 O O . ALA A 1 120 ? 15.224 -5.284 76.540 1.00 35.00 120 ALA A O 1
ATOM 953 N N . GLU A 1 121 ? 15.949 -3.873 78.148 1.00 36.50 121 GLU A N 1
ATOM 954 C CA . GLU A 1 121 ? 16.914 -3.011 77.474 1.00 36.50 121 GLU A CA 1
ATOM 955 C C . GLU A 1 121 ? 18.083 -3.740 76.795 1.00 36.50 121 GLU A C 1
ATOM 957 O O . GLU A 1 121 ? 18.680 -4.643 77.373 1.00 36.50 121 GLU A O 1
ATOM 962 N N . ALA A 1 122 ? 18.519 -3.211 75.646 1.00 35.66 122 ALA A N 1
ATOM 963 C CA . ALA A 1 122 ? 19.928 -2.882 75.402 1.00 35.66 122 ALA A CA 1
ATOM 964 C C . ALA A 1 122 ? 20.053 -1.933 74.192 1.00 35.66 122 ALA A C 1
ATOM 966 O O . ALA A 1 122 ? 19.816 -2.293 73.042 1.00 35.66 122 ALA A O 1
ATOM 967 N N . THR A 1 123 ? 20.438 -0.692 74.471 1.00 40.22 123 THR A N 1
ATOM 968 C CA . THR A 1 123 ? 21.054 0.275 73.537 1.00 40.22 123 THR A CA 1
ATOM 969 C C . THR A 1 123 ? 22.572 0.266 73.828 1.00 40.22 123 THR A C 1
ATOM 971 O O . THR A 1 123 ? 22.929 -0.217 74.903 1.00 40.22 123 THR A O 1
ATOM 974 N N . PRO A 1 124 ? 23.501 0.840 73.027 1.00 48.06 124 PRO A N 1
ATOM 975 C CA . PRO A 1 124 ? 23.458 1.370 71.655 1.00 48.06 124 PRO A CA 1
ATOM 976 C C . PRO A 1 124 ? 24.504 0.720 70.723 1.00 48.06 124 PRO A C 1
ATOM 978 O O . PRO A 1 124 ? 25.510 0.168 71.157 1.00 48.06 124 PRO A O 1
ATOM 981 N N . GLY A 1 125 ? 24.385 0.955 69.415 1.00 32.16 125 GLY A N 1
ATOM 982 C CA . GLY A 1 125 ? 25.547 0.833 68.535 1.00 32.16 125 GLY A CA 1
ATOM 983 C C . GLY A 1 125 ? 25.289 1.250 67.096 1.00 32.16 125 GLY A C 1
ATOM 984 O O . GLY A 1 125 ? 24.858 0.432 66.303 1.00 32.16 125 GLY A O 1
ATOM 985 N N . ALA A 1 126 ? 25.571 2.527 66.803 1.00 42.50 126 ALA A N 1
ATOM 986 C CA . ALA A 1 126 ? 26.384 3.001 65.670 1.00 42.50 126 ALA A CA 1
ATOM 987 C C . ALA A 1 126 ? 26.008 2.466 64.254 1.00 42.50 126 ALA A C 1
ATOM 989 O O . ALA A 1 126 ? 26.026 1.280 63.989 1.00 42.50 126 ALA A O 1
ATOM 990 N N . GLN A 1 127 ? 25.752 3.253 63.206 1.00 47.56 127 GLN A N 1
ATOM 991 C CA . GLN A 1 127 ? 26.582 4.306 62.608 1.00 47.56 127 GLN A CA 1
ATOM 992 C C . GLN A 1 127 ? 25.722 5.002 61.525 1.00 47.56 127 GLN A C 1
ATOM 994 O O . GLN A 1 127 ? 25.097 4.352 60.700 1.00 47.56 127 GLN A O 1
ATOM 999 N N . LYS A 1 128 ? 25.510 6.319 61.606 1.00 46.06 128 LYS A N 1
ATOM 1000 C CA . LYS A 1 128 ? 26.280 7.377 60.913 1.00 46.06 128 LYS A CA 1
ATOM 1001 C C . LYS A 1 128 ? 25.590 7.890 59.635 1.00 46.06 128 LYS A C 1
ATOM 1003 O O . LYS A 1 128 ? 25.757 7.388 58.532 1.00 46.06 128 LYS A O 1
ATOM 1008 N N . ARG A 1 129 ? 24.871 9.003 59.821 1.00 43.62 129 ARG A N 1
ATOM 1009 C CA . ARG A 1 129 ? 24.625 10.053 58.815 1.00 43.62 129 ARG A CA 1
ATOM 1010 C C . ARG A 1 129 ? 25.950 10.487 58.157 1.00 43.62 129 ARG A C 1
ATOM 1012 O O . ARG A 1 129 ? 26.900 10.728 58.895 1.00 43.62 129 ARG A O 1
ATOM 1019 N N . LYS A 1 130 ? 25.959 10.823 56.860 1.00 41.41 130 LYS A N 1
ATOM 1020 C CA . LYS A 1 130 ? 25.904 12.226 56.371 1.00 41.41 130 LYS A CA 1
ATOM 1021 C C . LYS A 1 130 ? 26.063 12.342 54.844 1.00 41.41 130 LYS A C 1
ATOM 1023 O O . LYS A 1 130 ? 26.737 11.553 54.202 1.00 41.41 130 LYS A O 1
ATOM 1028 N N . LYS A 1 131 ? 25.407 13.397 54.349 1.00 44.97 131 LYS A N 1
ATOM 1029 C CA . LYS A 1 131 ? 25.394 14.019 53.0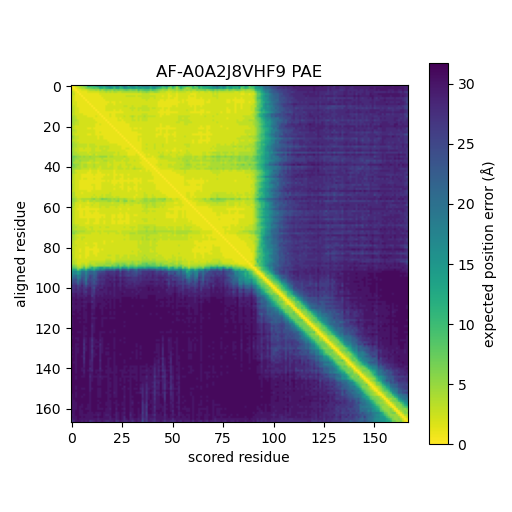12 1.00 44.97 131 LYS A CA 1
ATOM 1030 C C . LYS A 1 131 ? 26.766 14.575 52.571 1.00 44.97 131 LYS A C 1
ATOM 1032 O O . LYS A 1 131 ? 27.681 14.598 53.387 1.00 44.97 131 LYS A O 1
ATOM 1037 N N . THR A 1 132 ? 26.748 15.235 51.395 1.00 37.28 132 THR A N 1
ATOM 1038 C CA . THR A 1 132 ? 27.642 16.296 50.837 1.00 37.28 132 THR A CA 1
ATOM 1039 C C . THR A 1 132 ? 28.710 15.776 49.857 1.00 37.28 132 THR A C 1
ATOM 1041 O O . THR A 1 132 ? 29.187 14.675 50.062 1.00 37.28 132 THR A O 1
ATOM 1044 N N . THR A 1 133 ? 29.154 16.437 48.773 1.00 34.34 133 THR A N 1
ATOM 1045 C CA . THR A 1 133 ? 28.848 17.714 48.087 1.00 34.34 133 THR A CA 1
ATOM 1046 C C . THR A 1 133 ? 29.705 17.777 46.792 1.00 34.34 133 THR A C 1
ATOM 1048 O O . THR A 1 133 ? 30.848 17.351 46.818 1.00 34.34 133 THR A O 1
ATOM 1051 N N . LYS A 1 134 ? 29.131 18.305 45.695 1.00 40.47 134 LYS A N 1
ATOM 1052 C CA . LYS A 1 134 ? 29.668 19.221 44.643 1.00 40.47 134 LYS A CA 1
ATOM 1053 C C . LYS A 1 134 ? 31.076 19.066 43.983 1.00 40.47 134 LYS A C 1
ATOM 1055 O O . LYS A 1 134 ? 32.100 19.120 44.641 1.00 40.47 134 LYS A O 1
ATOM 1060 N N . GLU A 1 135 ? 31.021 19.195 42.644 1.00 35.38 135 GLU A N 1
ATOM 1061 C CA . GLU A 1 135 ? 31.868 19.961 41.682 1.00 35.38 135 GLU A CA 1
ATOM 1062 C C . GLU A 1 135 ? 33.254 19.501 41.149 1.00 35.38 135 GLU A C 1
ATOM 1064 O O . GLU A 1 135 ? 34.184 19.239 41.894 1.00 35.38 135 GLU A O 1
ATOM 1069 N N . LYS A 1 136 ? 33.346 19.633 39.803 1.00 45.00 136 LYS A N 1
ATOM 1070 C CA . LYS A 1 136 ? 34.451 20.043 38.892 1.00 45.00 136 LYS A CA 1
ATOM 1071 C C . LYS A 1 136 ? 35.800 19.300 38.899 1.00 45.00 136 LYS A C 1
ATOM 1073 O O . LYS A 1 136 ? 36.584 19.418 39.823 1.00 45.00 136 LYS A O 1
ATOM 1078 N N . SER A 1 137 ? 36.219 18.801 37.730 1.00 34.91 137 SER A N 1
ATOM 1079 C CA . SER A 1 137 ? 37.000 19.526 36.698 1.00 34.91 137 SER A CA 1
ATOM 1080 C C . SER A 1 137 ? 37.575 18.526 35.670 1.00 34.91 137 SER A C 1
ATOM 1082 O O . SER A 1 137 ? 37.843 17.380 36.020 1.00 34.91 137 SER A O 1
ATOM 1084 N N . GLY A 1 138 ? 37.722 18.929 34.397 1.00 38.12 138 GLY A N 1
ATOM 1085 C CA . GLY A 1 138 ? 38.544 18.199 33.403 1.00 38.12 138 GLY A CA 1
ATOM 1086 C C .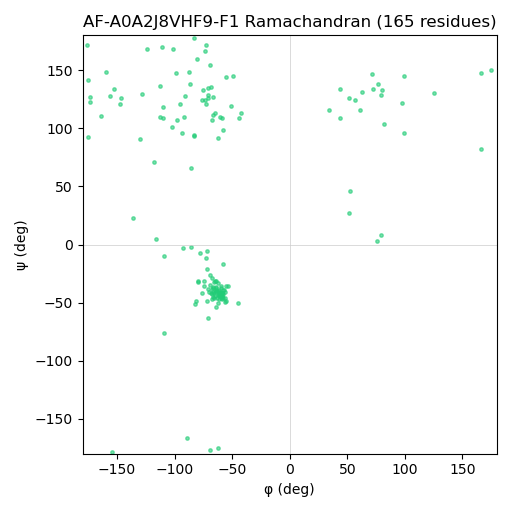 GLY A 1 138 ? 40.048 18.310 33.729 1.00 38.12 138 GLY A C 1
ATOM 1087 O O . GLY A 1 138 ? 40.358 18.986 34.709 1.00 38.12 138 GLY A O 1
ATOM 1088 N N . PRO A 1 139 ? 41.007 17.775 32.929 1.00 47.38 139 PRO A N 1
ATOM 1089 C CA . PRO A 1 139 ? 41.061 17.981 31.470 1.00 47.38 139 PRO A CA 1
ATOM 1090 C C . PRO A 1 139 ? 41.779 16.880 30.620 1.00 47.38 139 PRO A C 1
ATOM 1092 O O . PRO A 1 139 ? 42.406 15.965 31.137 1.00 47.38 139 PRO A O 1
ATOM 1095 N N . LYS A 1 140 ? 41.821 17.126 29.295 1.00 40.09 140 LYS A N 1
ATOM 1096 C CA . LYS A 1 140 ? 42.995 16.980 28.390 1.00 40.09 140 LYS A CA 1
ATOM 1097 C C . LYS A 1 140 ? 43.177 15.705 27.533 1.00 40.09 140 LYS A C 1
ATOM 1099 O O . LYS A 1 140 ? 43.439 14.621 28.033 1.00 40.09 140 LYS A O 1
ATOM 1104 N N . GLY A 1 141 ? 43.254 15.957 26.216 1.00 39.00 141 GLY A N 1
ATOM 1105 C CA . GLY A 1 141 ? 43.983 15.183 25.191 1.00 39.00 141 GLY A CA 1
ATOM 1106 C C . GLY A 1 141 ? 43.092 14.746 24.017 1.00 39.00 141 GLY A C 1
ATOM 1107 O O . GLY A 1 141 ? 42.028 14.203 24.254 1.00 39.00 141 GLY A O 1
ATOM 1108 N N . SER A 1 142 ? 43.399 14.927 22.729 1.00 48.78 142 SER A N 1
ATOM 1109 C CA . SER A 1 142 ? 44.470 15.632 22.009 1.00 48.78 142 SER A CA 1
ATOM 1110 C C . SER A 1 142 ? 44.151 15.587 20.499 1.00 48.78 142 SER A C 1
ATOM 1112 O O . SER A 1 142 ? 43.929 14.515 19.956 1.00 48.78 142 SER A O 1
ATOM 1114 N N . LYS A 1 143 ? 44.139 16.761 19.852 1.00 48.56 143 LYS A N 1
ATOM 1115 C CA . LYS A 1 143 ? 44.795 17.120 18.571 1.00 48.56 143 LYS A CA 1
ATOM 1116 C C . LYS A 1 143 ? 44.914 16.043 17.460 1.00 48.56 143 LYS A C 1
ATOM 1118 O O . LYS A 1 143 ? 45.763 15.172 17.583 1.00 48.56 143 LYS A O 1
ATOM 1123 N N . VAL A 1 144 ? 44.260 16.244 16.302 1.00 43.44 144 VAL A N 1
ATOM 1124 C CA . VAL A 1 144 ? 44.935 16.164 14.981 1.00 43.44 144 VAL A CA 1
ATOM 1125 C C . VAL A 1 144 ? 44.154 16.889 13.869 1.00 43.44 144 VAL A C 1
ATOM 1127 O O . VAL A 1 144 ? 42.935 17.023 13.924 1.00 43.44 144 VAL A O 1
ATOM 1130 N N . SER A 1 145 ? 44.934 17.409 12.922 1.00 49.75 145 SER A N 1
ATOM 1131 C CA . SER A 1 145 ? 44.650 18.363 11.845 1.00 49.75 145 SER A CA 1
ATOM 1132 C C . SER A 1 145 ? 43.756 17.821 10.719 1.00 49.75 145 SER A C 1
ATOM 1134 O O . SER A 1 145 ? 43.783 16.626 10.433 1.00 49.75 145 SER A O 1
ATOM 1136 N N . LYS A 1 146 ? 43.038 18.711 10.021 1.00 46.44 146 LYS A N 1
ATOM 1137 C CA . LYS A 1 146 ? 42.466 18.441 8.693 1.00 46.44 146 LYS A CA 1
ATOM 1138 C C . LYS A 1 146 ? 42.849 19.586 7.751 1.00 46.44 146 LYS A C 1
ATOM 1140 O O . LYS A 1 146 ? 42.175 20.608 7.685 1.00 46.44 146 LYS A O 1
ATOM 1145 N N . GLU A 1 147 ? 43.977 19.400 7.078 1.00 41.06 147 GLU A N 1
ATOM 1146 C CA . GLU A 1 147 ? 44.386 20.139 5.885 1.00 41.06 147 GLU A CA 1
ATOM 1147 C C . GLU A 1 147 ? 44.061 19.279 4.650 1.00 41.06 147 GLU A C 1
ATOM 1149 O O . GLU A 1 147 ? 44.148 18.053 4.730 1.00 41.06 147 GLU A O 1
ATOM 1154 N N . GLN A 1 148 ? 43.728 19.946 3.534 1.00 41.88 148 GLN A N 1
ATOM 1155 C CA . GLN A 1 148 ? 43.598 19.422 2.161 1.00 41.88 148 GLN A CA 1
ATOM 1156 C C . GLN A 1 148 ? 42.369 18.521 1.870 1.00 41.88 148 GLN A C 1
ATOM 1158 O O . GLN A 1 148 ? 42.013 17.642 2.641 1.00 41.88 148 GLN A O 1
ATOM 1163 N N . THR A 1 149 ? 41.601 18.671 0.785 1.00 48.66 149 THR A N 1
ATOM 1164 C CA . THR A 1 149 ? 41.872 19.235 -0.545 1.00 48.66 149 THR A CA 1
ATOM 1165 C C . THR A 1 149 ? 40.546 19.693 -1.164 1.00 48.66 149 THR A C 1
ATOM 1167 O O . THR A 1 149 ? 39.592 18.920 -1.240 1.00 48.66 149 THR A O 1
ATOM 1170 N N . GLN A 1 150 ? 40.489 20.940 -1.628 1.00 59.94 150 GLN A N 1
ATOM 1171 C CA . GLN A 1 150 ? 39.462 21.416 -2.554 1.00 59.94 150 GLN A CA 1
ATOM 1172 C C . GLN A 1 150 ? 39.787 20.858 -3.953 1.00 59.94 150 GLN A C 1
ATOM 1174 O O . GLN A 1 150 ? 40.950 20.932 -4.357 1.00 59.94 150 GLN A O 1
ATOM 1179 N N . PRO A 1 151 ? 38.832 20.284 -4.704 1.00 64.38 151 PRO A N 1
ATOM 1180 C CA . PRO A 1 151 ? 39.114 19.837 -6.062 1.00 64.38 151 PRO A CA 1
ATOM 1181 C C . PRO A 1 151 ? 39.371 21.051 -6.977 1.00 64.38 151 PRO A C 1
ATOM 1183 O O . PRO A 1 151 ? 38.624 22.032 -6.903 1.00 64.38 151 PRO A O 1
ATOM 1186 N N . PRO A 1 152 ? 40.407 21.015 -7.835 1.00 62.94 152 PRO A N 1
ATOM 1187 C CA . PRO A 1 152 ? 40.658 22.070 -8.806 1.00 62.94 152 PRO A CA 1
ATOM 1188 C C . PRO A 1 152 ? 39.605 22.028 -9.919 1.00 62.94 152 PRO A C 1
ATOM 1190 O O . PRO A 1 152 ? 39.286 20.969 -10.460 1.00 62.94 152 PRO A O 1
ATOM 1193 N N . CYS A 1 153 ? 39.076 23.196 -10.276 1.00 54.81 153 CYS A N 1
ATOM 1194 C CA . CYS A 1 153 ? 38.243 23.381 -11.460 1.00 54.81 153 CYS A CA 1
ATOM 1195 C C . CYS A 1 153 ? 39.093 23.153 -12.725 1.00 54.81 153 CYS A C 1
ATOM 1197 O O . CYS A 1 153 ? 40.125 23.814 -12.866 1.00 54.81 153 CYS A O 1
ATOM 1199 N N . PRO A 1 154 ? 38.696 22.286 -13.671 1.00 63.84 154 PRO A N 1
ATOM 1200 C CA . PRO A 1 154 ? 39.375 22.223 -14.955 1.00 63.84 154 PRO A CA 1
ATOM 1201 C C . PRO A 1 154 ? 38.963 23.409 -15.836 1.00 63.84 154 PRO A C 1
ATOM 1203 O O . PRO A 1 154 ? 37.784 23.634 -16.115 1.00 63.84 154 PRO A O 1
ATOM 1206 N N . ALA A 1 155 ? 39.971 24.158 -16.279 1.00 55.47 155 ALA A N 1
ATOM 1207 C CA . ALA A 1 155 ? 39.879 25.158 -17.329 1.00 55.47 155 ALA A CA 1
ATOM 1208 C C . ALA A 1 155 ? 39.587 24.471 -18.674 1.00 55.47 155 ALA A C 1
ATOM 1210 O O . ALA A 1 155 ? 40.428 23.754 -19.212 1.00 55.47 155 ALA A O 1
ATOM 1211 N N . GLY A 1 156 ? 38.388 24.690 -19.213 1.00 50.41 156 GLY A N 1
ATOM 1212 C CA . GLY A 1 156 ? 38.021 24.297 -20.571 1.00 50.41 156 GLY A CA 1
ATOM 1213 C C . GLY A 1 156 ? 38.263 25.449 -21.539 1.00 50.41 156 GLY A C 1
ATOM 1214 O O . GLY A 1 156 ? 37.418 26.330 -21.676 1.00 50.41 156 GLY A O 1
ATOM 1215 N N . ALA A 1 157 ? 39.424 25.448 -22.193 1.00 51.16 157 ALA A N 1
ATOM 1216 C CA . ALA A 1 157 ? 39.742 26.334 -23.305 1.00 51.16 157 ALA A CA 1
ATOM 1217 C C . ALA A 1 157 ? 38.869 25.981 -24.522 1.00 51.16 157 ALA A C 1
ATOM 1219 O O . ALA A 1 157 ? 39.067 24.955 -25.169 1.00 51.16 157 ALA A O 1
ATOM 1220 N N . GLY A 1 158 ? 37.892 26.830 -24.837 1.00 54.41 158 GLY A N 1
ATOM 1221 C CA . GLY A 1 158 ? 37.141 26.747 -26.085 1.00 54.41 158 GLY A CA 1
ATOM 1222 C C . GLY A 1 158 ? 37.905 27.436 -27.211 1.00 54.41 158 GLY A C 1
ATOM 1223 O O . GLY A 1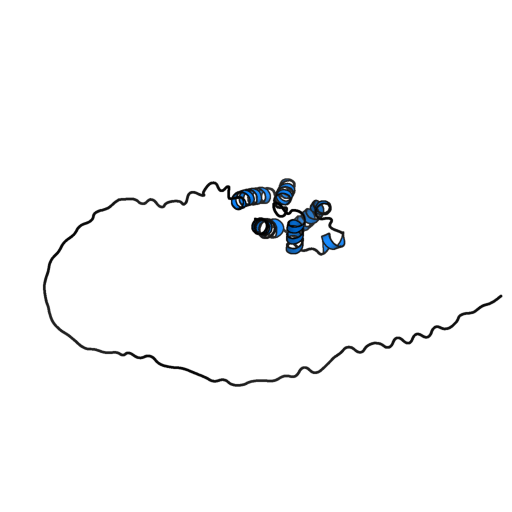 158 ? 37.761 28.639 -27.399 1.00 54.41 158 GLY A O 1
ATOM 1224 N N . MET A 1 159 ? 38.702 26.688 -27.975 1.00 56.28 159 MET A N 1
ATOM 1225 C CA . MET A 1 159 ? 39.105 27.108 -29.319 1.00 56.28 159 MET A CA 1
ATOM 1226 C C . MET A 1 159 ? 38.085 26.530 -30.303 1.00 56.28 159 MET A C 1
ATOM 1228 O O . MET A 1 159 ? 38.032 25.319 -30.494 1.00 56.28 159 MET A O 1
ATOM 1232 N N . SER A 1 160 ? 37.252 27.379 -30.907 1.00 59.59 160 SER A N 1
ATOM 1233 C CA . SER A 1 160 ? 36.495 27.009 -32.108 1.00 59.59 160 SER A CA 1
ATOM 1234 C C . SER A 1 160 ? 37.238 27.527 -33.330 1.00 59.59 160 SER A C 1
ATOM 1236 O O . SER A 1 160 ? 37.286 28.725 -33.598 1.00 59.59 160 SER A O 1
ATOM 1238 N N . THR A 1 161 ? 37.847 26.591 -34.047 1.00 60.91 161 THR A N 1
ATOM 1239 C CA . THR A 1 161 ? 38.387 26.743 -35.394 1.00 60.91 161 THR A CA 1
ATOM 1240 C C . THR A 1 161 ? 37.242 26.865 -36.399 1.00 60.91 161 THR A C 1
ATOM 1242 O O . THR A 1 161 ? 36.348 26.024 -36.460 1.00 60.91 161 THR A O 1
ATOM 1245 N N . ALA A 1 162 ? 37.276 27.927 -37.202 1.00 64.94 162 ALA A N 1
ATOM 1246 C CA . ALA A 1 162 ? 36.381 28.135 -38.331 1.00 64.94 162 ALA A CA 1
ATOM 1247 C C . ALA A 1 162 ? 36.752 27.183 -39.481 1.00 64.94 162 ALA A C 1
ATOM 1249 O O . ALA A 1 162 ? 37.872 27.233 -39.991 1.00 64.94 162 ALA A O 1
ATOM 1250 N N . MET A 1 163 ? 35.819 26.328 -39.906 1.00 62.66 163 MET A N 1
ATOM 1251 C CA . MET A 1 163 ? 35.951 25.543 -41.135 1.00 62.66 163 MET A CA 1
ATOM 1252 C C . MET A 1 163 ? 35.253 26.256 -42.297 1.00 62.66 163 MET A C 1
ATOM 1254 O O . MET A 1 163 ? 34.058 26.528 -42.247 1.00 62.66 163 MET A O 1
ATOM 1258 N N . GLY A 1 164 ? 36.056 26.549 -43.322 1.00 49.81 164 GLY A N 1
ATOM 1259 C CA . GLY A 1 164 ? 35.771 26.389 -44.750 1.00 49.81 164 GLY A CA 1
ATOM 1260 C C . GLY A 1 164 ? 34.408 26.817 -45.287 1.00 49.81 164 GLY A C 1
ATOM 1261 O O . GLY A 1 164 ? 33.419 26.100 -45.164 1.00 49.81 164 GLY A O 1
ATOM 1262 N N . ARG A 1 165 ? 34.410 27.919 -46.039 1.00 57.22 165 ARG A N 1
ATOM 1263 C CA . ARG A 1 165 ? 33.383 28.244 -47.031 1.00 57.22 165 ARG A CA 1
ATOM 1264 C C . ARG A 1 165 ? 34.026 28.102 -48.413 1.00 57.22 165 ARG A C 1
ATOM 1266 O O . ARG A 1 165 ? 34.977 28.823 -48.701 1.00 57.22 165 ARG A O 1
ATOM 1273 N N . SER A 1 166 ? 33.512 27.197 -49.237 1.00 59.66 16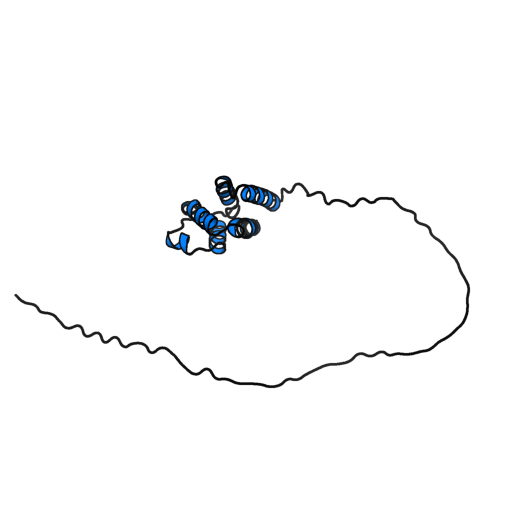6 SER A N 1
ATOM 1274 C CA . SER A 1 166 ? 33.813 27.119 -50.673 1.00 59.66 166 SER A CA 1
ATOM 1275 C C . SER A 1 166 ? 32.548 27.477 -51.456 1.00 59.66 166 SER A C 1
ATOM 1277 O O . SER A 1 166 ? 31.471 27.014 -51.070 1.00 59.66 166 SER A O 1
ATOM 1279 N N . PRO A 1 167 ? 32.634 28.288 -52.517 1.00 69.25 167 PRO A N 1
ATOM 1280 C CA . PRO A 1 167 ? 31.867 28.073 -53.734 1.00 69.25 167 PRO A CA 1
ATOM 1281 C C . PRO A 1 167 ? 32.509 26.990 -54.613 1.00 69.25 167 PRO A C 1
ATOM 1283 O O . PRO A 1 167 ? 33.755 26.854 -54.576 1.00 69.25 167 PRO A O 1
#

pLDDT: mean 72.95, std 24.99, range [29.89, 98.19]

Nearest PDB structures (foldseek):
  5wq6-assembly3_C  TM=9.447E-01  e=1.391E-06  Homo sapiens
  5wpz-assembly3_C  TM=9.572E-01  e=3.425E-06  Homo sapiens
  5h7q-assembly1_A  TM=9.645E-01  e=6.138E-06  Homo sapiens
  2dbg-assembly1_A  TM=9.087E-01  e=6.138E-06  Homo sapiens
  2yu0-assembly1_A  TM=8.941E-01  e=3.926E-05  Mus musculus

InterPro domains:
  IPR004020 DAPIN domain [PF02758] (10-80)
  IPR004020 DAPIN domain [PS50824] (1-88)
  IPR004020 DAPIN domain [SM01289] (6-84)
  IPR011029 Death-like domain superfamily [G3DSA:1.10.533.10] (1-95)
  IPR011029 Death-like domain superfamily [SSF47986] (7-86)
  IPR040205 HIN-200 family [PTHR12200] (1-167)

Organism: Pongo abelii (NCBI:txid9601)

Radius of gyration: 36.5 Å; Cα contacts (8 Å, |Δi|>4): 95; chains: 1; bounding box: 60×45×133 Å

Sequence (167 aa):
MEKKYKNIVLLKGLEVINDYHFRMVKSLLSNDLKLNLKMREEYDKIQIADLMEEKFRGDAGLGKLIQIFKDIPTLEDLAETLKKEKLKAKGLAPSRKRKKEVDAASPAPSTSSTVKTEGAEATPGAQKRKKTTKEKSGPKGSKVSKEQTQPPCPAGAGMSTAMGRSP

Foldseek 3Di:
DLVLLLCCCQVLFQVPDDPVVNLVVLVVCCVQLVDDPVCSVPPDSNNLLVSLCVSPVPRSCLVVSLVSLCVPPVRPVSSVVSVQSSCVVVVNDPPPPPPPPPPDDDDDDDDDDDYDDDDDDDDDDDDDDDDDDDDDDDDDDDDDDDDDDDDDDDDDDDDDDDDDDDD

Mean predicted aligned error: 19.14 Å

Secondary structure (DSSP, 8-state):
-HHHHHHHIIIIIITTS-HHHHHHHHHHTHHHHT--HHHHHH--HHHHHHHHHHH-TTTTTHHHHHHHHHSSGGGHHHHHHHHHHHHHHTT----------------------------------------------------------PPPPP------PPP----

Solvent-accessible surface area (backbone atoms only — not comparable to full-atom values): 11288 Å² total; per-residue (Å²): 113,39,72,59,31,30,50,43,37,31,68,64,47,51,63,74,47,54,71,68,58,47,50,50,51,45,58,74,40,22,77,83,70,66,52,48,75,66,49,59,70,70,54,50,61,63,58,50,34,53,49,28,34,69,75,26,71,82,41,16,37,39,70,58,52,35,54,57,23,54,77,34,81,95,32,33,70,50,21,55,51,49,50,54,50,52,34,48,74,69,70,61,55,82,74,77,75,72,80,70,84,75,84,81,80,86,90,83,90,83,81,88,84,87,86,90,82,90,86,85,89,85,86,88,80,89,83,82,88,82,85,88,83,88,85,88,79,86,86,91,87,80,91,84,88,88,78,90,80,83,84,81,81,82,84,79,83,83,80,82,82,86,80,84,87,79,134